Protein AF-A0A6A1WQF8-F1 (afdb_monomer)

Organism: NCBI:txid262757

Secondary structure (DSSP, 8-state):
---GGGGSTT--GGG-EEEES-IIIIIHHHHHTT-EEEEE-TT--TTHHHHHHTT-EEESSHHHHHHHHHHGGG--

Mean predicted aligned error: 6.7 Å

InterPro domains:
  IPR023214 HAD superfamily [G3DSA:3.40.50.1000] (1-70)
  IPR036412 HAD-like superfamily [SSF56784] (3-69)

Solvent-accessible surface area (backbone atoms only — not comparable to full-atom values): 4644 Å² total; per-residue (Å²): 139,85,76,67,59,86,76,43,90,86,65,57,44,71,78,39,73,48,78,37,71,42,62,84,77,38,36,51,54,34,45,74,64,51,26,40,48,37,36,40,42,76,77,72,51,84,62,57,60,59,41,42,75,74,70,43,51,73,33,56,42,71,66,55,47,50,50,58,70,53,62,70,77,69,80,123

Nearest PDB structures (foldseek):
  3k1z-assembly1_A  TM=7.987E-01  e=4.512E-02  Homo sapiens
  3hlt-assembly1_A  TM=7.741E-01  e=7.280E-02  Homo sapiens
  3hlt-assembly2_C  TM=7.977E-01  e=6.350E-02  Homo sapiens
  3ddh-assembly1_A  TM=5.908E-01  e=1.347E-01  Bacteroides thetaiotaomicron
  6nq4-assembly2_B  TM=7.844E-01  e=5.282E-01  Brucella suis 1330

Radius of gyration: 13.32 Å; Cα contacts (8 Å, |Δi|>4): 91; chains: 1; bounding box: 24×38×36 Å

Sequence (76 aa):
MRLHLRELENIAPEEVLHIGDSMRKDFVPAKSVGMHALLLDRFNTPDAEEWRKSGAIVLPDLMAAKDWLTSEKSSC

Structure (mmCIF, N/CA/C/O backbone):
data_AF-A0A6A1WQF8-F1
#
_entry.id   AF-A0A6A1WQF8-F1
#
loop_
_atom_site.group_PDB
_atom_site.id
_atom_site.type_symbol
_atom_site.label_atom_id
_atom_site.label_alt_id
_atom_site.label_comp_id
_atom_site.label_asym_id
_atom_site.label_entity_id
_atom_site.label_seq_id
_atom_site.pdbx_PDB_ins_code
_atom_site.Cartn_x
_atom_site.Cartn_y
_atom_site.Cartn_z
_atom_site.occupancy
_atom_site.B_iso_or_equiv
_atom_site.auth_seq_id
_atom_site.auth_comp_id
_atom_site.auth_asym_id
_atom_site.auth_atom_id
_atom_site.pdbx_PDB_model_num
ATOM 1 N N . MET A 1 1 ? -6.943 -16.017 -0.533 1.00 45.81 1 MET A N 1
ATOM 2 C CA . MET A 1 1 ? -6.063 -15.221 0.345 1.00 45.81 1 MET A CA 1
ATOM 3 C C . MET A 1 1 ? -6.763 -15.059 1.684 1.00 45.81 1 MET A C 1
ATOM 5 O O . MET A 1 1 ? -7.894 -14.594 1.688 1.00 45.81 1 MET A O 1
ATOM 9 N N . ARG A 1 2 ? -6.173 -15.544 2.781 1.00 41.16 2 ARG A N 1
ATOM 10 C CA . ARG A 1 2 ? -6.760 -15.487 4.131 1.00 41.16 2 ARG A CA 1
ATOM 11 C C . ARG A 1 2 ? -6.103 -14.306 4.847 1.00 41.16 2 ARG A C 1
ATOM 13 O O . ARG A 1 2 ? -4.887 -14.307 4.994 1.00 41.16 2 ARG A O 1
ATOM 20 N N . LEU A 1 3 ? -6.872 -13.278 5.190 1.00 53.25 3 LEU A N 1
ATOM 21 C CA . LEU A 1 3 ? -6.335 -12.074 5.825 1.00 53.25 3 LEU A CA 1
ATOM 22 C C . LEU A 1 3 ? -6.142 -12.322 7.330 1.00 53.25 3 LEU A C 1
ATOM 24 O O . LEU A 1 3 ? -7.046 -12.828 7.992 1.00 53.25 3 LEU A O 1
ATOM 28 N N . HIS A 1 4 ? -4.960 -11.978 7.846 1.00 58.78 4 HIS A N 1
ATOM 29 C CA . HIS A 1 4 ? -4.527 -12.228 9.229 1.00 58.78 4 HIS A CA 1
ATOM 30 C C . HIS A 1 4 ? -5.206 -11.338 10.287 1.00 58.78 4 HIS A C 1
ATOM 32 O O . HIS A 1 4 ? -4.948 -11.527 11.466 1.00 58.78 4 HIS A O 1
ATOM 38 N N . LEU A 1 5 ? -6.093 -10.400 9.921 1.00 53.06 5 LEU A N 1
ATOM 39 C CA . LEU A 1 5 ? -6.737 -9.523 10.920 1.00 53.06 5 LEU A CA 1
ATOM 40 C C . LEU A 1 5 ? -7.599 -10.276 11.921 1.00 53.06 5 LEU A C 1
ATOM 42 O O . LEU A 1 5 ? -7.806 -9.782 13.015 1.00 53.06 5 LEU A O 1
ATOM 46 N N . ARG A 1 6 ? -8.092 -11.472 11.575 1.00 52.41 6 ARG A N 1
ATOM 47 C CA . ARG A 1 6 ? -8.822 -12.297 12.546 1.00 52.41 6 ARG A CA 1
ATOM 48 C C . ARG A 1 6 ? -7.949 -12.746 13.725 1.00 52.41 6 ARG A C 1
ATOM 50 O O . ARG A 1 6 ? -8.507 -13.090 14.754 1.00 52.41 6 ARG A O 1
ATOM 57 N N . GLU A 1 7 ? -6.625 -12.741 13.560 1.00 57.56 7 GLU A N 1
ATOM 58 C CA . GLU A 1 7 ? -5.636 -13.112 14.582 1.00 57.56 7 GLU A CA 1
ATOM 59 C C . GLU A 1 7 ? -5.057 -11.883 15.309 1.00 57.56 7 GLU A C 1
ATOM 61 O O . GLU A 1 7 ? -4.365 -12.027 16.312 1.00 57.56 7 GLU A O 1
ATOM 66 N N . LEU A 1 8 ? -5.312 -10.666 14.809 1.00 59.94 8 LEU A N 1
ATOM 67 C CA . LEU A 1 8 ? -4.971 -9.430 15.508 1.00 59.94 8 LEU A CA 1
ATOM 68 C C . LEU A 1 8 ? -6.141 -9.103 16.429 1.00 59.94 8 LEU A C 1
ATOM 70 O O . LEU A 1 8 ? -7.183 -8.633 15.977 1.00 59.94 8 LEU A O 1
ATOM 74 N N . GLU A 1 9 ? -5.990 -9.404 17.715 1.00 58.81 9 GLU A N 1
ATOM 75 C CA . GLU A 1 9 ? -6.985 -9.068 18.727 1.00 58.81 9 GLU A CA 1
ATOM 76 C C . GLU A 1 9 ? -7.250 -7.549 18.696 1.00 58.81 9 GLU A C 1
ATOM 78 O O . GLU A 1 9 ? -6.464 -6.750 19.198 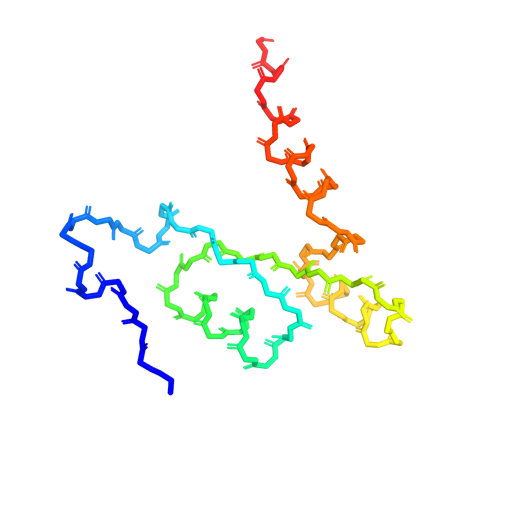1.00 58.81 9 GLU A O 1
ATOM 83 N N . ASN A 1 10 ? -8.388 -7.170 18.101 1.00 72.31 10 ASN A N 1
ATOM 84 C CA . ASN A 1 10 ? -9.042 -5.865 18.229 1.00 72.31 10 ASN A CA 1
ATOM 85 C C . ASN A 1 10 ? -8.542 -4.681 17.365 1.00 72.31 10 ASN A C 1
ATOM 87 O O . ASN A 1 10 ? -8.797 -3.542 17.745 1.00 72.31 10 ASN A O 1
ATOM 91 N N . ILE A 1 11 ? -7.890 -4.903 16.214 1.00 83.94 11 ILE A N 1
ATOM 92 C CA . ILE A 1 11 ? -7.567 -3.813 15.262 1.00 83.94 11 ILE A CA 1
ATOM 93 C C . ILE A 1 11 ? -8.632 -3.753 14.160 1.00 83.94 11 ILE A C 1
ATOM 95 O O . ILE A 1 11 ? -8.850 -4.744 13.451 1.00 83.94 11 ILE A O 1
ATOM 99 N N . ALA A 1 12 ? -9.290 -2.604 14.000 1.00 87.38 12 ALA A N 1
ATOM 100 C CA . ALA A 1 12 ? -10.291 -2.420 12.955 1.00 87.38 12 ALA A CA 1
ATOM 101 C C . ALA A 1 12 ? -9.619 -2.337 11.565 1.00 87.38 12 ALA A C 1
ATOM 103 O O . ALA A 1 12 ? -8.499 -1.836 11.458 1.00 87.38 12 ALA A O 1
ATOM 104 N N . PRO A 1 13 ? -10.242 -2.828 10.474 1.00 90.19 13 PRO A N 1
ATOM 105 C CA . PRO A 1 13 ? -9.640 -2.774 9.139 1.00 90.19 13 PRO A CA 1
ATOM 106 C C . PRO A 1 13 ? -9.176 -1.373 8.726 1.00 90.19 13 PRO A C 1
ATOM 108 O O . PRO A 1 13 ? -8.107 -1.238 8.136 1.00 90.19 13 PRO A O 1
ATOM 111 N N . GLU A 1 14 ? -9.937 -0.345 9.086 1.00 91.88 14 GLU A N 1
ATOM 112 C CA . GLU A 1 14 ? -9.630 1.070 8.873 1.00 91.88 14 GLU A CA 1
ATOM 113 C C . GLU A 1 14 ? -8.381 1.565 9.622 1.00 91.88 14 GLU A C 1
ATOM 115 O O . GLU A 1 14 ? -7.819 2.587 9.256 1.00 91.88 14 GLU A O 1
ATOM 120 N N . GLU A 1 15 ? -7.891 0.843 10.628 1.00 89.62 15 GLU A N 1
ATOM 121 C CA . GLU A 1 15 ? -6.643 1.162 11.337 1.00 89.62 15 GLU A CA 1
ATOM 122 C C . GLU A 1 15 ? -5.418 0.487 10.696 1.00 89.62 15 GLU A C 1
ATOM 124 O O . GLU A 1 15 ? -4.279 0.702 11.118 1.00 89.62 15 GLU A O 1
ATOM 129 N N . VAL A 1 16 ? -5.627 -0.337 9.665 1.00 92.50 16 VAL A N 1
ATOM 130 C CA . VAL A 1 16 ? -4.570 -1.099 8.996 1.00 92.50 16 VAL A CA 1
ATOM 131 C C . VAL A 1 16 ? -4.223 -0.471 7.650 1.00 92.50 16 VAL A C 1
ATOM 133 O O . VAL A 1 16 ? -5.078 -0.259 6.788 1.00 92.50 16 VAL A O 1
ATOM 136 N N . LEU A 1 17 ? -2.925 -0.250 7.439 1.00 94.38 17 LEU A N 1
ATOM 137 C CA . LEU A 1 17 ? -2.347 0.053 6.135 1.00 94.38 17 LEU A CA 1
ATOM 138 C C . LEU A 1 17 ? -1.642 -1.183 5.572 1.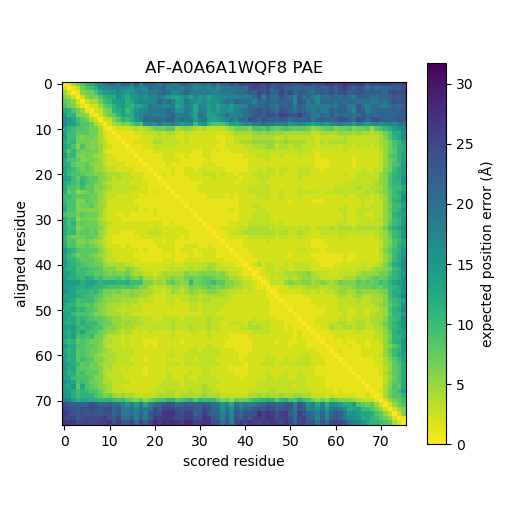00 94.38 17 LEU A C 1
ATOM 140 O O . LEU A 1 17 ? -0.629 -1.629 6.109 1.00 94.38 17 LEU A O 1
ATOM 144 N N . HIS A 1 18 ? -2.142 -1.697 4.451 1.00 95.31 18 HIS A N 1
ATOM 145 C CA . HIS A 1 18 ? -1.456 -2.732 3.679 1.00 95.31 18 HIS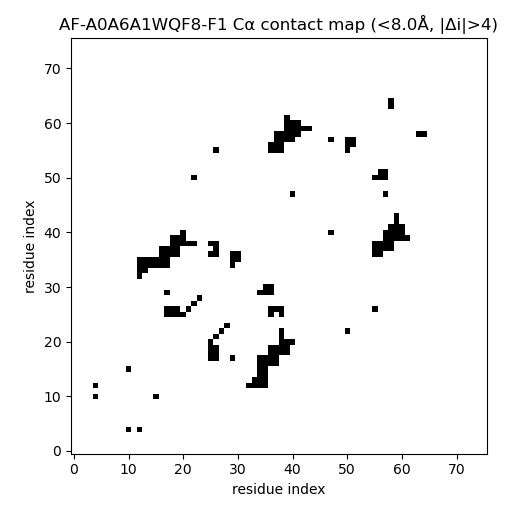 A CA 1
ATOM 146 C C . HIS A 1 18 ? -0.495 -2.096 2.668 1.00 95.31 18 HIS A C 1
ATOM 148 O O . HIS A 1 18 ? -0.906 -1.261 1.862 1.00 95.31 18 HIS A O 1
ATOM 154 N N . ILE A 1 19 ? 0.774 -2.507 2.680 1.00 95.81 19 ILE A N 1
ATOM 155 C CA . ILE A 1 19 ? 1.794 -2.062 1.719 1.00 95.81 19 ILE A CA 1
ATOM 156 C C . ILE A 1 19 ? 2.222 -3.273 0.889 1.00 95.81 19 ILE A C 1
ATOM 158 O O . ILE A 1 19 ? 2.717 -4.255 1.442 1.00 95.81 19 ILE A O 1
ATOM 162 N N . GLY A 1 20 ? 2.042 -3.208 -0.429 1.00 94.94 20 GLY A N 1
ATOM 163 C CA . GLY A 1 20 ? 2.400 -4.296 -1.345 1.00 94.94 20 GLY A CA 1
ATOM 164 C C . GLY A 1 20 ? 2.906 -3.794 -2.691 1.00 94.94 20 GLY A C 1
ATOM 165 O O . GLY A 1 20 ? 3.120 -2.601 -2.861 1.00 94.94 20 GLY A O 1
ATOM 166 N N . ASP A 1 21 ? 3.108 -4.689 -3.652 1.00 94.12 21 ASP A N 1
ATOM 167 C CA . ASP A 1 21 ? 3.638 -4.357 -4.985 1.00 94.12 21 ASP A CA 1
ATOM 168 C C . ASP A 1 21 ? 2.697 -4.760 -6.127 1.00 94.12 21 ASP A C 1
ATOM 170 O O . ASP A 1 21 ? 2.987 -4.522 -7.297 1.00 94.12 21 ASP A O 1
ATOM 174 N N . SER A 1 22 ? 1.553 -5.368 -5.811 1.00 93.12 22 SER A N 1
ATOM 175 C CA . SER A 1 22 ? 0.635 -5.881 -6.816 1.00 93.12 22 SER A CA 1
ATOM 176 C C . SER A 1 22 ? -0.798 -5.435 -6.560 1.00 93.12 22 SER A C 1
ATOM 178 O O . SER A 1 22 ? -1.460 -5.897 -5.627 1.00 93.12 22 SER A O 1
ATOM 180 N N . MET A 1 23 ? -1.356 -4.683 -7.506 1.00 92.56 23 MET A N 1
ATOM 181 C CA . MET A 1 23 ? -2.746 -4.222 -7.469 1.00 92.56 23 MET A CA 1
ATOM 182 C C . MET A 1 23 ? -3.760 -5.347 -7.184 1.00 92.56 23 MET A C 1
ATOM 184 O O . MET A 1 23 ? -4.610 -5.228 -6.304 1.00 92.56 23 MET A O 1
ATOM 188 N N . ARG A 1 24 ? -3.640 -6.487 -7.879 1.00 93.81 24 ARG A N 1
ATOM 189 C CA . ARG A 1 24 ? -4.589 -7.614 -7.779 1.00 93.81 24 ARG A CA 1
ATOM 190 C C . ARG A 1 24 ? -4.490 -8.398 -6.465 1.00 93.81 24 ARG A C 1
ATOM 192 O O . ARG A 1 24 ? -5.480 -8.969 -6.020 1.00 93.81 24 ARG A O 1
ATOM 199 N N . LYS A 1 25 ? -3.289 -8.492 -5.895 1.00 92.75 25 LYS A N 1
ATOM 200 C CA . LYS A 1 25 ? -2.989 -9.350 -4.733 1.00 92.75 25 LYS A CA 1
ATOM 201 C C . LYS A 1 25 ? -3.023 -8.575 -3.421 1.00 92.75 25 LYS A C 1
ATOM 203 O O . LYS A 1 25 ? -3.457 -9.129 -2.425 1.00 92.75 25 LYS A O 1
ATOM 208 N N . ASP A 1 26 ? -2.600 -7.318 -3.447 1.00 93.94 26 ASP A N 1
ATOM 209 C CA . ASP A 1 26 ? -2.368 -6.511 -2.254 1.00 93.94 26 ASP A CA 1
ATOM 210 C C . ASP A 1 26 ? -3.423 -5.420 -2.123 1.00 93.94 26 ASP A C 1
ATOM 212 O O . ASP A 1 26 ? -4.168 -5.384 -1.149 1.00 93.94 26 ASP A O 1
ATOM 216 N N . PHE A 1 27 ? -3.543 -4.565 -3.141 1.00 94.62 27 PHE A N 1
ATOM 217 C CA . PHE A 1 27 ? -4.366 -3.363 -3.050 1.00 94.62 27 PHE A CA 1
ATOM 218 C C . PHE A 1 27 ? -5.865 -3.665 -3.083 1.00 94.62 27 PHE A C 1
ATOM 220 O O . PHE A 1 27 ? -6.586 -3.307 -2.153 1.00 94.62 27 PHE A O 1
ATOM 227 N N . VAL A 1 28 ? -6.349 -4.340 -4.133 1.00 95.06 28 VAL A N 1
ATOM 228 C CA . VAL A 1 28 ? -7.786 -4.615 -4.303 1.00 95.06 28 VAL A CA 1
ATOM 229 C C . VAL A 1 28 ? -8.347 -5.398 -3.113 1.00 95.06 28 VAL A C 1
ATOM 231 O O . VAL A 1 28 ? -9.364 -4.970 -2.563 1.00 95.06 28 VAL A O 1
ATOM 234 N N . PRO A 1 29 ? -7.710 -6.489 -2.647 1.00 94.25 29 PRO A N 1
ATOM 235 C CA . PRO A 1 29 ? -8.246 -7.216 -1.508 1.00 94.25 29 PRO A CA 1
ATOM 236 C C . PRO A 1 29 ? -8.195 -6.419 -0.200 1.00 94.25 29 PRO A C 1
ATOM 238 O O . PRO A 1 29 ? -9.171 -6.468 0.544 1.00 94.25 29 PRO A O 1
ATOM 241 N N . ALA A 1 30 ? -7.125 -5.657 0.068 1.00 93.56 30 ALA A N 1
ATOM 242 C CA . ALA A 1 30 ? -7.040 -4.808 1.258 1.00 93.56 30 ALA A CA 1
ATOM 243 C C . ALA A 1 30 ? -8.149 -3.743 1.268 1.00 93.56 30 ALA A C 1
ATOM 245 O O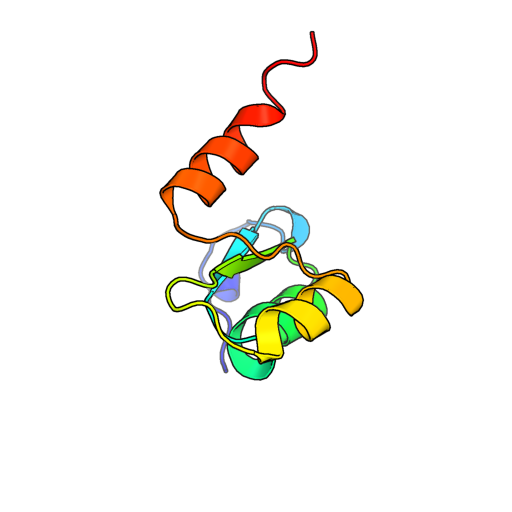 . ALA A 1 30 ? -8.896 -3.622 2.240 1.00 93.56 30 ALA A O 1
ATOM 246 N N . LYS A 1 31 ? -8.350 -3.041 0.144 1.00 94.25 31 LYS A N 1
ATOM 247 C CA . LYS A 1 31 ? -9.452 -2.080 -0.004 1.00 94.25 31 LYS A CA 1
ATOM 248 C C . LYS A 1 31 ? -10.824 -2.738 0.154 1.00 94.25 31 LYS A C 1
ATOM 250 O O . LYS A 1 31 ? -11.697 -2.142 0.777 1.00 94.25 31 LYS A O 1
ATOM 255 N N . SER A 1 32 ? -11.014 -3.955 -0.365 1.00 94.25 32 SER A N 1
ATOM 256 C CA . SER A 1 32 ? -12.303 -4.666 -0.307 1.00 94.25 32 SER A CA 1
ATOM 257 C C . SER A 1 32 ? -12.766 -5.011 1.110 1.00 94.25 32 SER A C 1
ATOM 259 O O . SER A 1 32 ? -13.960 -5.189 1.332 1.00 94.25 32 SER A O 1
ATOM 261 N N . VAL A 1 33 ? -11.835 -5.083 2.067 1.00 91.25 33 VAL A N 1
ATOM 262 C CA . VAL A 1 33 ? -12.137 -5.349 3.481 1.00 91.25 33 VAL A CA 1
ATOM 263 C C . VAL A 1 33 ? -12.100 -4.097 4.359 1.00 91.25 33 VAL A C 1
ATOM 265 O O . VAL A 1 33 ? -12.205 -4.223 5.573 1.00 91.25 33 VAL A O 1
ATOM 268 N N . GLY A 1 34 ? -11.956 -2.907 3.767 1.00 92.12 34 GLY A N 1
ATOM 269 C CA . GLY A 1 34 ? -11.992 -1.631 4.490 1.00 92.12 34 GLY A CA 1
ATOM 270 C C . GLY A 1 34 ? -10.634 -1.056 4.899 1.00 92.12 34 GLY A C 1
ATOM 271 O O . GLY A 1 34 ? -10.606 -0.016 5.545 1.00 92.12 34 GLY A O 1
ATOM 272 N N . MET A 1 35 ? -9.511 -1.659 4.496 1.00 94.44 35 MET A N 1
ATOM 273 C CA . MET A 1 35 ? -8.185 -1.142 4.853 1.00 94.44 35 MET A CA 1
ATOM 274 C C . MET A 1 35 ? -7.764 0.091 4.057 1.00 94.44 35 MET A C 1
ATOM 276 O O . MET A 1 35 ? -8.257 0.372 2.950 1.00 94.44 35 MET A O 1
ATOM 280 N N . HIS A 1 36 ? -6.742 0.770 4.574 1.00 94.81 36 HIS A N 1
ATOM 281 C CA . HIS A 1 36 ? -5.851 1.582 3.757 1.00 94.81 36 HIS A CA 1
ATOM 282 C C . HIS A 1 36 ? -4.913 0.676 2.948 1.00 94.81 36 HIS A C 1
ATOM 284 O O . HIS A 1 36 ? -4.519 -0.403 3.391 1.00 94.81 36 HIS A O 1
ATOM 290 N N . ALA A 1 37 ? -4.549 1.106 1.742 1.00 95.69 37 ALA A N 1
ATOM 291 C CA . ALA A 1 37 ? -3.640 0.352 0.891 1.00 95.69 37 ALA A CA 1
ATOM 292 C C . ALA A 1 37 ? -2.713 1.289 0.117 1.00 95.69 37 ALA A C 1
ATOM 294 O O . ALA A 1 37 ? -3.147 2.332 -0.376 1.00 95.69 37 ALA A O 1
ATOM 295 N N . LEU A 1 38 ? -1.454 0.883 -0.003 1.00 95.62 38 LEU A N 1
ATOM 296 C CA . LEU A 1 38 ? -0.401 1.586 -0.722 1.00 95.62 38 LEU A CA 1
ATOM 297 C C . LEU A 1 38 ? 0.400 0.585 -1.557 1.00 95.62 38 LEU A C 1
ATOM 299 O O . LEU A 1 38 ? 0.643 -0.546 -1.129 1.00 95.62 38 LEU A O 1
ATOM 303 N N . LEU A 1 39 ? 0.802 0.999 -2.754 1.00 96.69 39 LEU A N 1
ATOM 304 C CA . LEU A 1 39 ? 1.607 0.191 -3.661 1.00 96.69 39 LEU A CA 1
ATOM 305 C C . LEU A 1 39 ? 3.032 0.728 -3.773 1.00 96.69 39 LEU A C 1
ATOM 307 O O . LEU A 1 39 ? 3.258 1.937 -3.783 1.00 96.69 39 LEU A O 1
A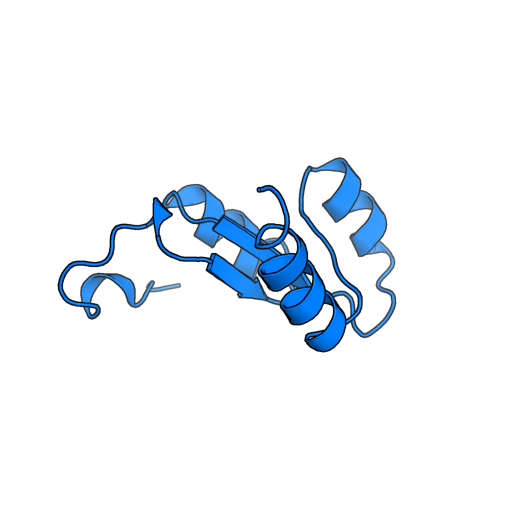TOM 311 N N . LEU A 1 40 ? 3.987 -0.187 -3.890 1.00 96.44 40 LEU A N 1
ATOM 312 C CA . LEU A 1 40 ? 5.383 0.105 -4.159 1.00 96.44 40 LEU A CA 1
ATOM 313 C C . LEU A 1 40 ? 5.736 -0.277 -5.589 1.00 96.44 40 LEU A C 1
ATOM 315 O O . LEU A 1 40 ? 5.590 -1.431 -5.988 1.00 96.44 40 LEU A O 1
ATOM 319 N N . ASP A 1 41 ? 6.280 0.680 -6.324 1.00 95.25 41 ASP A N 1
ATOM 320 C CA . ASP A 1 41 ? 6.756 0.518 -7.688 1.00 95.25 41 ASP A CA 1
ATOM 321 C C . ASP A 1 41 ? 8.286 0.614 -7.750 1.00 95.25 41 ASP A C 1
ATOM 323 O O . ASP A 1 41 ? 8.874 1.540 -8.305 1.00 95.25 41 ASP A O 1
ATOM 327 N N . ARG A 1 42 ? 8.947 -0.379 -7.146 1.00 91.75 42 ARG A N 1
ATOM 328 C CA . ARG A 1 42 ? 10.418 -0.425 -7.021 1.00 91.75 42 ARG A CA 1
ATOM 329 C C . ARG A 1 42 ? 11.151 -0.611 -8.347 1.00 91.75 42 ARG A C 1
ATOM 331 O O . ARG A 1 42 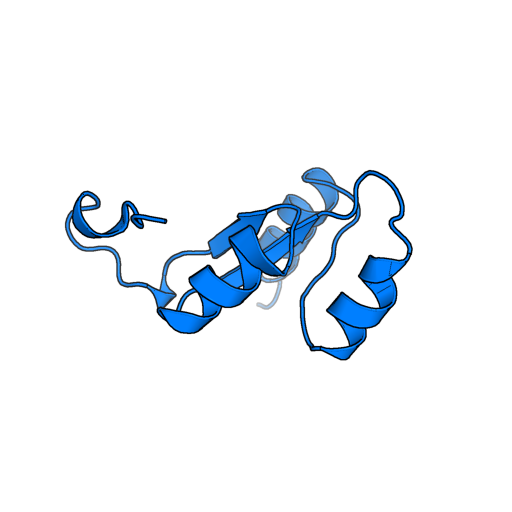? 12.358 -0.398 -8.408 1.00 91.75 42 ARG A O 1
ATOM 338 N N . PHE A 1 43 ? 10.443 -1.055 -9.382 1.00 90.75 43 PHE A N 1
ATOM 339 C CA . PHE A 1 43 ? 11.023 -1.438 -10.669 1.00 90.75 43 PHE A CA 1
ATOM 340 C C . PHE A 1 43 ? 10.502 -0.597 -11.839 1.00 90.75 43 PHE A C 1
ATOM 342 O O . PHE A 1 43 ? 10.773 -0.949 -12.984 1.00 90.75 43 PHE A O 1
ATOM 349 N N . ASN A 1 44 ? 9.789 0.502 -11.562 1.00 87.69 44 ASN A N 1
ATOM 350 C CA . ASN A 1 44 ? 9.201 1.385 -12.573 1.00 87.69 44 ASN A CA 1
ATOM 351 C C . ASN A 1 44 ? 8.344 0.608 -13.589 1.00 87.69 44 ASN A C 1
ATOM 353 O O . ASN A 1 44 ? 8.593 0.594 -14.798 1.00 87.69 44 ASN A O 1
ATOM 357 N N . THR A 1 45 ? 7.384 -0.135 -13.053 1.00 88.31 45 THR A N 1
ATOM 358 C CA . THR A 1 45 ? 6.485 -1.004 -13.801 1.00 88.31 45 THR A CA 1
ATOM 359 C C . THR A 1 45 ? 5.539 -0.172 -14.674 1.00 88.31 45 THR A C 1
ATOM 361 O O . THR A 1 45 ? 4.987 0.822 -14.203 1.00 88.31 45 THR A O 1
ATOM 364 N N . PRO A 1 46 ? 5.284 -0.574 -15.936 1.00 89.38 46 PRO A N 1
ATOM 365 C CA . PRO A 1 46 ? 4.369 0.158 -16.820 1.00 89.38 46 PRO A CA 1
ATOM 366 C C . PRO A 1 46 ? 2.962 0.325 -16.229 1.00 89.38 46 PRO A C 1
ATOM 368 O O . PRO A 1 46 ? 2.312 1.350 -16.416 1.00 89.38 46 PRO A O 1
ATOM 371 N N . ASP A 1 47 ? 2.519 -0.670 -15.460 1.00 88.56 47 ASP A N 1
ATOM 372 C CA . ASP A 1 47 ? 1.194 -0.703 -14.844 1.00 88.56 47 ASP A CA 1
ATOM 373 C C . ASP A 1 47 ? 1.017 0.351 -13.738 1.00 88.56 47 ASP A C 1
ATOM 375 O O . ASP A 1 47 ? -0.113 0.691 -13.379 1.00 88.56 47 ASP A O 1
ATOM 379 N N . ALA A 1 48 ? 2.109 0.902 -13.200 1.00 91.69 48 ALA A N 1
ATOM 380 C CA . ALA A 1 48 ? 2.058 1.855 -12.101 1.00 91.69 48 ALA A CA 1
ATOM 381 C C . ALA A 1 48 ? 1.320 3.150 -12.468 1.00 91.69 48 ALA A C 1
ATOM 383 O O . ALA A 1 48 ? 0.743 3.804 -11.596 1.00 91.69 48 ALA A O 1
ATOM 384 N N . GLU A 1 49 ? 1.322 3.550 -13.741 1.00 91.62 49 GLU A N 1
ATOM 385 C CA . GLU A 1 49 ? 0.541 4.702 -14.200 1.00 91.62 49 GLU A CA 1
ATOM 386 C C . GLU A 1 49 ? -0.967 4.428 -14.104 1.00 91.62 49 GLU A C 1
ATOM 388 O O . GLU A 1 49 ? -1.720 5.246 -13.573 1.00 91.62 49 GLU A O 1
ATOM 393 N N . GLU A 1 50 ? -1.402 3.243 -14.528 1.00 93.50 50 GLU A N 1
ATOM 394 C CA . GLU A 1 50 ? -2.803 2.825 -14.441 1.00 93.50 50 GLU A CA 1
ATOM 395 C C . GLU A 1 50 ? -3.255 2.634 -12.989 1.00 93.50 50 GLU A C 1
ATOM 397 O O . GLU A 1 50 ? -4.368 3.019 -12.623 1.00 93.50 50 GLU A O 1
ATOM 402 N N . TRP A 1 51 ? -2.380 2.135 -12.112 1.00 94.19 51 TRP A N 1
ATOM 403 C CA . TRP A 1 51 ? -2.681 2.051 -10.680 1.00 94.19 51 TRP A CA 1
ATOM 404 C C . TRP A 1 51 ? -2.934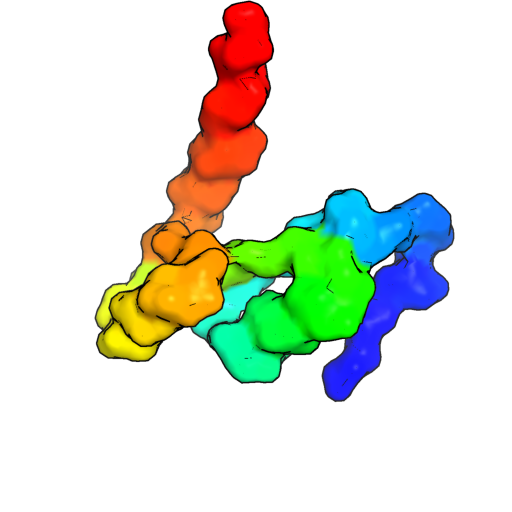 3.439 -10.080 1.00 94.19 51 TRP A C 1
ATOM 406 O O . TRP A 1 51 ? -3.927 3.622 -9.371 1.00 94.19 51 TR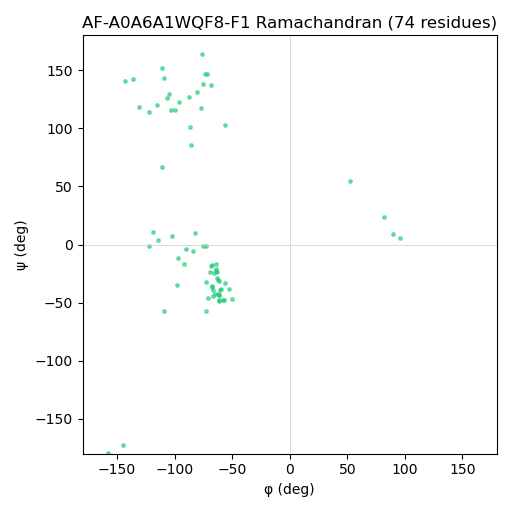P A O 1
ATOM 416 N N . ARG A 1 52 ? -2.114 4.441 -10.425 1.00 93.50 52 ARG A N 1
ATOM 417 C CA . ARG A 1 52 ? -2.328 5.834 -9.993 1.00 93.50 52 ARG A CA 1
ATOM 418 C C . ARG A 1 52 ? -3.646 6.399 -10.525 1.00 93.50 52 ARG A C 1
ATOM 420 O O . ARG A 1 52 ? -4.393 7.002 -9.758 1.00 93.50 52 ARG A O 1
ATOM 427 N N . LYS A 1 53 ? -3.985 6.145 -11.796 1.00 93.44 53 LYS A N 1
ATOM 428 C CA . LYS A 1 53 ? -5.278 6.546 -12.392 1.00 93.44 53 LYS A CA 1
ATOM 429 C C . LYS A 1 53 ? -6.476 5.892 -11.699 1.00 93.44 53 LYS A C 1
ATOM 431 O O . LYS A 1 53 ? -7.528 6.513 -11.596 1.00 93.44 53 LYS A O 1
ATOM 436 N N . SER A 1 54 ? -6.310 4.677 -11.177 1.00 90.38 54 SER A N 1
ATOM 437 C CA . SER A 1 54 ? -7.339 3.987 -10.385 1.00 90.38 54 SER A CA 1
ATOM 438 C C . SER A 1 54 ? -7.501 4.528 -8.953 1.00 90.38 54 SER A C 1
ATOM 440 O O . SER A 1 54 ? -8.359 4.052 -8.211 1.00 90.38 54 SER A O 1
ATOM 442 N N . GLY A 1 55 ? -6.694 5.521 -8.560 1.00 90.12 55 GLY A N 1
ATOM 443 C CA . GLY A 1 55 ? -6.715 6.138 -7.233 1.00 90.12 55 GLY A CA 1
ATOM 444 C C . GLY A 1 55 ? -5.798 5.465 -6.209 1.00 90.12 55 GLY A C 1
ATOM 445 O O . GLY A 1 55 ? -5.875 5.788 -5.024 1.00 90.12 55 GLY A O 1
ATOM 446 N N . ALA A 1 56 ? -4.934 4.533 -6.626 1.00 94.25 56 ALA A N 1
ATOM 447 C CA . ALA A 1 56 ? -3.941 3.947 -5.734 1.00 94.25 56 ALA A CA 1
ATOM 448 C C . ALA A 1 56 ? -2.788 4.926 -5.471 1.00 94.25 56 ALA A C 1
ATOM 450 O O . ALA A 1 56 ? -2.261 5.558 -6.389 1.00 94.25 56 ALA A O 1
ATOM 451 N N . ILE A 1 57 ? -2.343 4.998 -4.216 1.00 95.12 57 ILE A N 1
ATOM 452 C CA . ILE A 1 57 ? -1.088 5.663 -3.863 1.00 95.12 57 ILE A CA 1
ATOM 453 C C . ILE A 1 57 ? 0.047 4.714 -4.242 1.00 95.12 57 ILE A C 1
ATOM 455 O O . ILE A 1 57 ? 0.125 3.605 -3.712 1.00 95.12 57 ILE A O 1
ATOM 459 N N . VAL A 1 58 ? 0.905 5.141 -5.171 1.00 96.12 58 VAL A N 1
ATOM 460 C CA . VAL A 1 58 ? 2.026 4.340 -5.676 1.00 96.12 58 VAL A CA 1
ATOM 461 C C . VAL A 1 58 ? 3.336 5.081 -5.440 1.00 96.12 58 VAL A C 1
ATOM 463 O O . VAL A 1 58 ? 3.577 6.127 -6.052 1.00 96.12 58 VAL A O 1
ATOM 466 N N . LEU A 1 59 ? 4.184 4.530 -4.577 1.00 96.19 59 LEU A N 1
ATOM 467 C CA . LEU A 1 59 ? 5.465 5.110 -4.175 1.00 96.19 59 LEU A CA 1
ATOM 468 C C . LEU A 1 59 ? 6.639 4.286 -4.714 1.00 96.19 59 LEU A C 1
ATOM 470 O O . LEU A 1 59 ? 6.488 3.086 -4.916 1.00 96.19 59 LEU A O 1
ATOM 474 N N . PRO A 1 60 ? 7.811 4.891 -4.956 1.00 95.69 60 PRO A N 1
ATOM 475 C CA . PRO A 1 60 ? 8.945 4.170 -5.532 1.00 95.69 60 PRO A CA 1
ATOM 476 C C . PRO A 1 60 ? 9.522 3.114 -4.578 1.0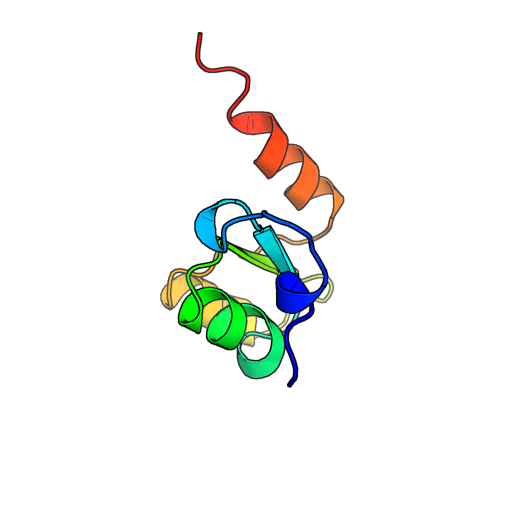0 95.69 60 PRO A C 1
ATOM 478 O O . PRO A 1 60 ? 9.926 2.042 -5.016 1.00 95.69 60 PRO A O 1
ATOM 481 N N . ASP A 1 61 ? 9.549 3.375 -3.270 1.00 95.62 61 ASP A N 1
ATOM 482 C CA . ASP A 1 61 ? 10.155 2.477 -2.288 1.00 95.62 61 ASP A CA 1
ATOM 483 C C . ASP A 1 61 ? 9.609 2.687 -0.862 1.00 95.62 61 ASP A C 1
ATOM 485 O O . ASP A 1 61 ? 8.725 3.508 -0.605 1.00 95.62 61 ASP A O 1
ATOM 489 N N . LEU A 1 62 ? 10.139 1.903 0.083 1.00 95.38 62 LEU A N 1
ATOM 490 C CA . LEU A 1 62 ? 9.765 1.976 1.495 1.00 95.38 62 LEU A CA 1
ATOM 491 C C . LEU A 1 62 ? 10.241 3.260 2.185 1.00 95.38 62 LEU A C 1
ATOM 493 O O . LEU A 1 62 ? 9.643 3.653 3.185 1.00 95.38 62 LEU A O 1
ATOM 497 N N . MET A 1 63 ? 11.290 3.916 1.680 1.00 95.50 63 MET A N 1
ATOM 498 C CA . MET A 1 63 ? 11.746 5.190 2.236 1.00 95.50 63 MET A CA 1
ATOM 499 C C . MET A 1 63 ? 10.735 6.281 1.906 1.00 95.50 63 MET A C 1
ATOM 501 O O . MET A 1 63 ? 10.276 6.962 2.818 1.00 95.50 63 MET A O 1
ATOM 505 N N . ALA A 1 64 ? 10.282 6.342 0.655 1.00 94.88 64 ALA A N 1
ATOM 506 C CA . ALA A 1 64 ? 9.189 7.209 0.244 1.00 94.88 64 ALA A CA 1
ATOM 507 C C . ALA A 1 64 ? 7.891 6.895 1.004 1.00 94.88 64 ALA A C 1
ATOM 509 O O . ALA A 1 64 ? 7.179 7.817 1.390 1.00 94.88 64 ALA A O 1
ATOM 510 N N . ALA A 1 65 ? 7.587 5.618 1.272 1.00 94.31 65 ALA A N 1
ATOM 511 C CA . ALA A 1 65 ? 6.421 5.238 2.078 1.00 94.31 65 ALA A CA 1
ATOM 512 C C . ALA A 1 65 ? 6.513 5.713 3.528 1.00 94.31 65 ALA A C 1
ATOM 514 O O . ALA A 1 65 ? 5.538 6.232 4.070 1.00 94.31 65 ALA A O 1
ATOM 515 N N . LYS A 1 66 ? 7.685 5.582 4.150 1.00 94.69 66 LYS A N 1
ATOM 516 C CA . LYS A 1 66 ? 7.941 6.123 5.484 1.00 94.69 66 LYS A CA 1
ATOM 517 C C . LYS A 1 66 ? 7.795 7.644 5.486 1.00 94.69 66 LYS A C 1
ATOM 519 O O . LYS A 1 66 ? 7.097 8.172 6.344 1.00 94.69 66 LYS A O 1
ATOM 524 N N . ASP A 1 67 ? 8.410 8.328 4.527 1.00 94.62 67 ASP A N 1
ATOM 525 C CA . ASP A 1 67 ? 8.358 9.786 4.436 1.00 94.62 67 ASP A CA 1
ATOM 526 C C . ASP A 1 67 ? 6.908 10.257 4.249 1.00 94.62 67 ASP A C 1
ATOM 528 O O . ASP A 1 67 ? 6.456 11.132 4.987 1.00 94.62 67 ASP A O 1
ATOM 532 N N . TRP A 1 68 ? 6.142 9.586 3.381 1.00 93.19 68 TRP A N 1
ATOM 533 C CA . TRP A 1 68 ? 4.706 9.808 3.186 1.00 93.19 68 TRP A CA 1
ATOM 534 C C . TRP A 1 68 ? 3.903 9.627 4.484 1.00 93.19 68 TRP A C 1
ATOM 536 O O . TRP A 1 68 ? 3.146 10.517 4.860 1.00 93.19 68 TRP A O 1
ATOM 546 N N . LEU A 1 69 ? 4.135 8.537 5.225 1.00 91.25 69 LEU A N 1
ATOM 547 C CA . LEU A 1 69 ? 3.484 8.275 6.518 1.00 91.25 69 LEU A CA 1
ATOM 548 C C . LEU A 1 69 ? 3.809 9.323 7.587 1.00 91.25 69 LEU A C 1
ATOM 550 O O . LEU A 1 69 ? 3.013 9.569 8.492 1.00 91.25 69 LEU A O 1
ATOM 554 N N . THR A 1 70 ? 5.000 9.911 7.525 1.00 91.12 70 THR A N 1
ATOM 555 C CA . THR A 1 70 ? 5.445 10.916 8.497 1.00 91.12 70 THR A CA 1
ATOM 556 C C . THR A 1 70 ? 5.121 12.347 8.083 1.00 91.12 70 THR A C 1
ATOM 558 O O . THR A 1 70 ? 5.108 13.226 8.943 1.00 91.12 70 THR A O 1
ATOM 561 N N . SER A 1 71 ? 4.811 12.580 6.805 1.00 84.06 71 SER A N 1
ATOM 562 C CA . SER A 1 71 ? 4.542 13.909 6.252 1.00 84.06 71 SER A CA 1
ATOM 563 C C . SER A 1 71 ? 3.270 14.550 6.817 1.00 84.06 71 SER A C 1
ATOM 565 O O . SER A 1 71 ? 3.179 15.774 6.843 1.00 84.06 71 SER A O 1
ATOM 567 N N . GLU A 1 72 ? 2.307 13.760 7.303 1.00 60.09 72 GLU A N 1
ATOM 568 C CA . GLU A 1 72 ? 1.076 14.279 7.923 1.00 60.09 72 GLU A CA 1
ATOM 569 C C . GLU A 1 72 ? 1.230 14.634 9.411 1.00 60.09 72 GLU A C 1
ATOM 571 O O . GLU A 1 72 ? 0.340 15.238 10.001 1.00 60.09 72 GLU A O 1
ATOM 576 N N . LYS A 1 73 ? 2.378 14.345 10.043 1.00 54.19 73 LYS A N 1
ATOM 577 C CA . LYS A 1 73 ? 2.625 14.734 11.446 1.00 54.19 73 LYS A CA 1
ATOM 578 C C . LYS A 1 73 ? 3.093 16.188 11.619 1.00 54.19 73 LYS A C 1
ATOM 580 O O . LYS A 1 73 ? 3.513 16.554 12.714 1.00 54.19 73 LYS A O 1
ATOM 585 N N . SER A 1 74 ? 3.040 17.013 10.571 1.00 44.12 74 SER A N 1
ATOM 586 C CA . SER A 1 74 ? 3.508 18.411 10.599 1.00 44.12 74 SER A CA 1
ATOM 587 C C . SER A 1 74 ? 2.419 19.470 10.409 1.00 44.12 74 SER A C 1
ATOM 589 O O . SER A 1 74 ? 2.747 20.654 10.392 1.00 44.12 74 SER A O 1
ATOM 591 N N . SER A 1 75 ? 1.139 19.100 10.317 1.00 40.06 75 SER A N 1
ATOM 592 C CA . SER A 1 75 ? 0.050 20.078 10.420 1.00 40.06 75 SER A CA 1
ATOM 593 C C . SER A 1 75 ? -0.307 20.313 11.894 1.00 40.06 75 SER A C 1
ATOM 595 O O . SER A 1 75 ? -1.189 19.644 12.435 1.00 40.06 75 SER A O 1
ATOM 597 N N . CYS A 1 76 ? 0.429 21.228 12.532 1.00 34.16 76 CYS A N 1
ATOM 598 C CA . CYS A 1 76 ? -0.028 21.966 13.715 1.00 34.16 76 CYS A CA 1
ATOM 599 C C . CYS A 1 76 ? -0.875 23.168 13.287 1.00 34.16 76 CYS A C 1
ATOM 601 O O . CYS A 1 76 ? -0.533 23.777 12.247 1.00 34.16 76 CYS A O 1
#

Foldseek 3Di:
DDDCVVVVPDDQLCNDEWEEADCVPTVPVSVVRPHHYAHEQCPVDPCQVVCVVVVHHYYPDVVRVVCVVCVVVPPD

pLDDT: mean 84.96, std 16.89, range [34.16, 96.69]